Protein AF-A0A7J5EW80-F1 (afdb_monomer_lite)

Structure (mmCIF, N/CA/C/O backbone):
data_AF-A0A7J5EW80-F1
#
_entry.id   AF-A0A7J5EW80-F1
#
loop_
_atom_site.group_PDB
_atom_site.id
_atom_site.type_symbol
_atom_site.label_atom_id
_atom_site.label_alt_id
_atom_site.label_comp_id
_atom_site.label_asym_id
_atom_site.label_entity_id
_atom_site.label_seq_id
_atom_site.pdbx_PDB_ins_code
_atom_site.Cartn_x
_atom_site.Cartn_y
_atom_site.Cartn_z
_atom_site.occupancy
_atom_site.B_iso_or_equiv
_atom_site.auth_seq_id
_atom_site.auth_comp_id
_atom_site.auth_asym_id
_atom_site.auth_atom_id
_atom_site.pdbx_PDB_model_num
ATOM 1 N N . MET A 1 1 ? 6.945 -16.329 -7.410 1.00 41.91 1 MET A N 1
ATOM 2 C CA . MET A 1 1 ? 6.677 -16.819 -6.027 1.00 41.91 1 MET A CA 1
ATOM 3 C C . MET A 1 1 ? 6.483 -15.622 -5.099 1.00 41.91 1 MET A C 1
ATOM 5 O O . MET A 1 1 ? 7.459 -15.151 -4.533 1.00 41.91 1 MET A O 1
ATOM 9 N N . SER A 1 2 ? 5.257 -15.124 -4.924 1.00 44.81 2 SER A N 1
ATOM 10 C CA . SER A 1 2 ? 4.958 -14.141 -3.870 1.00 44.81 2 SER A CA 1
ATOM 11 C C . SER A 1 2 ? 3.998 -14.791 -2.877 1.00 44.81 2 SER A C 1
ATOM 13 O O . SER A 1 2 ? 2.790 -14.841 -3.085 1.00 44.81 2 SER A O 1
ATOM 15 N N . GLY A 1 3 ? 4.565 -15.437 -1.855 1.00 47.34 3 GLY A N 1
ATOM 16 C CA . GLY A 1 3 ? 3.788 -16.005 -0.754 1.00 47.34 3 GLY A CA 1
ATOM 17 C C . GLY A 1 3 ? 3.151 -14.898 0.097 1.00 47.34 3 GLY A C 1
ATOM 18 O O . GLY A 1 3 ? 3.565 -13.741 0.012 1.00 47.34 3 GLY A O 1
ATOM 19 N N . PRO A 1 4 ? 2.160 -15.220 0.949 1.00 48.81 4 PRO A N 1
ATOM 20 C CA . PRO A 1 4 ? 1.516 -14.223 1.793 1.00 48.81 4 PRO A CA 1
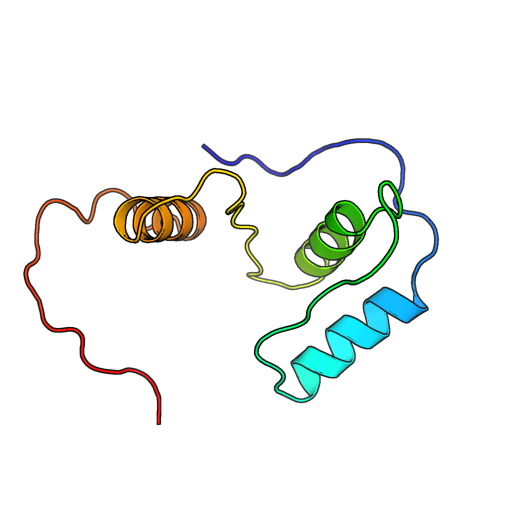ATOM 21 C C . PRO A 1 4 ? 2.567 -13.512 2.649 1.00 48.81 4 PRO A C 1
ATOM 23 O O . PRO A 1 4 ? 3.327 -14.171 3.362 1.00 48.81 4 PRO A O 1
ATOM 26 N N . VAL A 1 5 ? 2.591 -12.175 2.598 1.00 57.78 5 VAL A N 1
ATOM 27 C CA . VAL A 1 5 ? 3.477 -11.334 3.415 1.00 57.78 5 VAL A CA 1
ATOM 28 C C . VAL A 1 5 ? 3.129 -11.542 4.893 1.00 57.78 5 VAL A C 1
ATOM 30 O O . VAL A 1 5 ? 2.298 -10.837 5.477 1.00 57.78 5 VAL A O 1
ATOM 33 N N . ARG A 1 6 ? 3.734 -12.559 5.510 1.00 62.03 6 ARG A N 1
ATOM 34 C CA . ARG A 1 6 ? 3.701 -12.812 6.950 1.00 62.03 6 ARG A CA 1
ATOM 35 C C . ARG A 1 6 ? 4.926 -12.142 7.551 1.00 62.03 6 ARG A C 1
ATOM 37 O O . ARG A 1 6 ? 6.029 -12.666 7.465 1.00 62.03 6 ARG A O 1
ATOM 44 N N . GLY A 1 7 ? 4.729 -10.971 8.148 1.00 53.84 7 GLY A N 1
ATOM 45 C CA . GLY A 1 7 ? 5.836 -10.209 8.712 1.00 53.84 7 GLY A CA 1
ATOM 46 C C . GLY A 1 7 ? 5.424 -9.234 9.807 1.00 53.84 7 GLY A C 1
ATOM 47 O O . GLY A 1 7 ? 4.930 -8.150 9.515 1.00 53.84 7 GLY A O 1
ATOM 48 N N . GLY A 1 8 ? 5.729 -9.622 11.049 1.00 68.69 8 GLY A N 1
ATOM 49 C CA . GLY A 1 8 ? 6.181 -8.726 12.118 1.00 68.69 8 GLY A CA 1
ATOM 50 C C . GLY A 1 8 ? 5.120 -7.882 12.820 1.00 68.69 8 GLY A C 1
ATOM 51 O O . GLY A 1 8 ? 4.592 -6.957 12.211 1.00 68.69 8 GLY A O 1
ATOM 52 N N . SER A 1 9 ? 4.948 -8.173 14.118 1.00 73.31 9 SER A N 1
ATOM 53 C CA . SER A 1 9 ? 4.126 -7.496 15.137 1.00 73.31 9 SER A CA 1
ATOM 54 C C . SER A 1 9 ? 2.658 -7.201 14.762 1.00 73.31 9 SER A C 1
ATOM 56 O O . SER A 1 9 ? 2.316 -7.013 13.598 1.00 73.31 9 SER A O 1
ATOM 58 N N . PRO A 1 10 ? 1.737 -7.171 15.741 1.00 82.81 10 PRO A N 1
ATOM 59 C CA . PRO A 1 10 ? 0.354 -6.788 15.472 1.00 82.81 10 PRO A CA 1
ATOM 60 C C . PRO A 1 10 ? 0.272 -5.410 14.796 1.00 82.81 10 PRO A C 1
ATOM 62 O O . PRO A 1 10 ? 1.003 -4.488 15.171 1.00 82.81 10 PRO A O 1
ATOM 65 N N . PHE A 1 11 ? -0.629 -5.254 13.822 1.00 88.25 11 PHE A N 1
ATOM 66 C CA . PHE A 1 11 ? -0.945 -3.941 13.263 1.00 88.25 11 PHE A CA 1
ATOM 67 C C . PHE A 1 11 ? -1.805 -3.168 14.266 1.00 88.25 11 PHE A C 1
ATOM 69 O O . PHE A 1 11 ? -2.951 -3.531 14.525 1.00 88.25 11 PHE A O 1
ATOM 76 N N . ILE A 1 12 ? -1.242 -2.125 14.877 1.00 90.06 12 ILE A N 1
ATOM 77 C CA . ILE A 1 12 ? -1.913 -1.352 15.928 1.00 90.06 12 ILE A CA 1
ATOM 78 C C . ILE A 1 12 ? -2.213 0.067 15.442 1.00 90.06 12 ILE A C 1
ATOM 80 O O . ILE A 1 12 ? -1.351 0.760 14.904 1.00 90.06 12 ILE A O 1
ATOM 84 N N . GLY A 1 13 ? -3.435 0.528 15.715 1.00 91.31 13 GLY A N 1
ATOM 85 C CA . GLY A 1 13 ? -3.870 1.890 15.418 1.00 91.31 13 GLY A CA 1
ATOM 86 C C . GLY A 1 13 ? -4.261 2.091 13.953 1.00 91.31 13 GLY A C 1
ATOM 87 O O . GLY A 1 13 ? -4.722 1.169 13.291 1.00 91.31 13 GLY A O 1
ATOM 88 N N . ARG A 1 14 ? -4.145 3.334 13.470 1.00 93.88 14 ARG A N 1
ATOM 89 C CA . ARG A 1 14 ? -4.355 3.725 12.060 1.00 93.88 14 ARG A CA 1
ATOM 90 C C . ARG A 1 14 ? -5.757 3.474 11.477 1.00 93.88 14 ARG A C 1
ATOM 92 O O . ARG A 1 14 ? -5.951 3.470 10.266 1.00 93.88 14 ARG A O 1
ATOM 99 N N . ARG A 1 15 ? -6.769 3.315 12.342 1.00 93.94 15 ARG A N 1
ATOM 100 C CA . ARG A 1 15 ? -8.172 3.094 11.936 1.00 93.94 15 ARG A CA 1
ATOM 101 C C . ARG A 1 15 ? -8.744 4.236 11.094 1.00 93.94 15 ARG A C 1
ATOM 103 O O . ARG A 1 15 ? -9.642 4.000 10.294 1.00 93.94 15 ARG A O 1
ATOM 110 N N . ARG A 1 16 ? -8.280 5.472 11.312 1.00 95.62 16 ARG A N 1
ATOM 111 C CA . ARG A 1 16 ? -8.737 6.631 10.535 1.00 95.62 16 ARG A CA 1
ATOM 112 C C . ARG A 1 16 ? -8.218 6.542 9.107 1.00 95.62 16 ARG A C 1
ATOM 114 O O . ARG A 1 16 ? -8.980 6.747 8.177 1.00 95.62 16 ARG A O 1
ATOM 121 N N . GLU A 1 17 ? -6.946 6.216 8.960 1.00 96.25 17 GLU A N 1
ATOM 122 C CA . GLU A 1 17 ? -6.246 6.121 7.689 1.00 96.25 17 GLU A CA 1
ATOM 123 C C . GLU A 1 17 ? -6.755 4.941 6.862 1.00 96.25 17 GLU A C 1
ATOM 125 O O . GLU A 1 17 ? -6.986 5.111 5.674 1.00 96.25 17 GLU A O 1
ATOM 130 N N . LEU A 1 18 ? -7.014 3.789 7.492 1.00 95.00 18 LEU A N 1
ATOM 131 C CA . LEU A 1 18 ? -7.674 2.658 6.830 1.00 95.00 18 LEU A CA 1
ATOM 132 C C . LEU A 1 18 ? -9.027 3.073 6.235 1.00 95.00 18 LEU A C 1
ATOM 134 O O . LEU A 1 18 ? -9.249 2.883 5.046 1.00 95.00 18 LEU A O 1
ATOM 138 N N . ARG A 1 19 ? -9.891 3.719 7.035 1.00 94.44 19 ARG A N 1
ATOM 139 C CA . ARG A 1 19 ? -11.187 4.217 6.548 1.00 94.44 19 ARG A CA 1
ATOM 140 C C . ARG A 1 19 ? -11.041 5.217 5.409 1.00 94.44 19 ARG A C 1
ATOM 142 O O . ARG A 1 19 ? -11.734 5.083 4.421 1.00 94.44 19 ARG A O 1
ATOM 149 N N . GLN A 1 20 ? -10.114 6.168 5.513 1.00 96.06 20 GLN A N 1
ATOM 150 C CA . GLN A 1 20 ? -9.888 7.153 4.451 1.00 96.06 20 GLN A CA 1
ATOM 151 C C . GLN A 1 20 ? -9.520 6.506 3.111 1.00 96.06 20 GLN A C 1
ATOM 153 O O . GLN A 1 20 ? -9.937 7.001 2.068 1.00 96.06 20 GLN A O 1
ATOM 158 N N . ILE A 1 21 ? -8.746 5.419 3.133 1.00 95.12 21 ILE A N 1
ATOM 159 C CA . ILE A 1 21 ? -8.363 4.700 1.914 1.00 95.12 21 ILE A CA 1
ATOM 160 C C . ILE A 1 21 ? -9.564 3.926 1.354 1.00 95.12 21 ILE A C 1
ATOM 162 O O . ILE A 1 21 ? -9.854 4.056 0.167 1.00 95.12 21 ILE A O 1
ATOM 166 N N . SER A 1 22 ? -10.297 3.190 2.198 1.00 91.62 22 SER A N 1
ATOM 167 C CA . SER A 1 22 ? -11.509 2.473 1.774 1.00 91.62 22 SER A CA 1
ATOM 168 C C . SER A 1 22 ? -12.590 3.423 1.241 1.00 91.62 22 SER A C 1
ATOM 170 O O . SER A 1 22 ? -13.189 3.146 0.205 1.00 91.62 22 SER A O 1
ATOM 172 N N . ASP A 1 23 ? -12.800 4.571 1.891 1.00 94.38 23 ASP A N 1
ATOM 173 C CA . ASP A 1 23 ? -13.762 5.593 1.462 1.00 94.38 23 ASP A CA 1
ATOM 174 C C . ASP A 1 23 ? -13.373 6.188 0.098 1.00 94.38 23 ASP A C 1
ATOM 176 O O . ASP A 1 23 ? -14.239 6.410 -0.748 1.00 94.38 23 ASP A O 1
ATOM 180 N N . ALA A 1 24 ? -12.076 6.412 -0.152 1.00 95.06 24 ALA A N 1
ATOM 181 C CA . ALA A 1 24 ? -11.591 6.892 -1.447 1.00 95.06 24 ALA A CA 1
ATOM 182 C C . ALA A 1 24 ? -11.89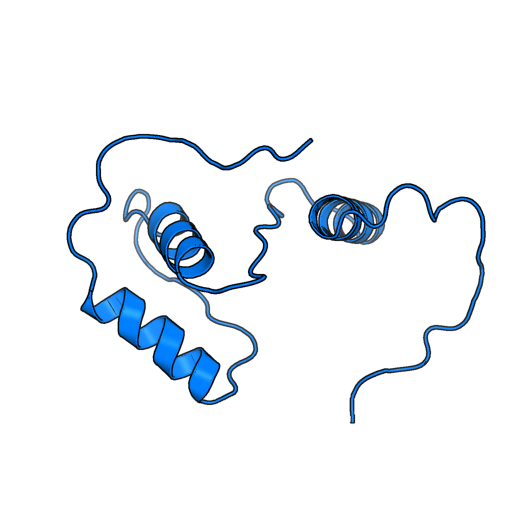0 5.886 -2.571 1.00 95.06 24 ALA A C 1
ATOM 184 O O . ALA A 1 24 ? -12.392 6.266 -3.629 1.00 95.06 24 ALA A O 1
ATOM 185 N N . TRP A 1 25 ? -11.651 4.595 -2.336 1.00 91.56 25 TRP A N 1
ATOM 186 C CA . TRP A 1 25 ? -11.990 3.552 -3.307 1.00 91.56 25 TRP A CA 1
ATOM 187 C C . TRP A 1 25 ? -13.490 3.406 -3.527 1.00 91.56 25 TRP A C 1
ATOM 189 O O . TRP A 1 25 ? -13.928 3.330 -4.674 1.00 91.56 25 TRP A O 1
ATOM 199 N N . ALA A 1 26 ? -14.290 3.443 -2.459 1.00 91.25 26 ALA A N 1
ATOM 200 C CA . ALA A 1 26 ? -15.748 3.459 -2.567 1.00 91.25 26 ALA A CA 1
ATOM 201 C C . ALA A 1 26 ? -16.256 4.688 -3.347 1.00 91.25 26 ALA A C 1
ATOM 203 O O . ALA A 1 26 ? -17.275 4.611 -4.031 1.00 91.25 26 ALA A O 1
ATOM 204 N N . GLY A 1 27 ? -15.521 5.804 -3.290 1.00 95.44 27 GLY A N 1
ATOM 205 C CA . GLY A 1 27 ? -15.754 7.011 -4.084 1.00 95.44 27 GLY A CA 1
ATOM 206 C C . GLY A 1 27 ? -15.362 6.906 -5.564 1.00 95.44 27 GLY A C 1
ATOM 207 O O . GLY A 1 27 ? -15.673 7.815 -6.331 1.00 95.44 27 GLY A O 1
ATOM 208 N N . GLY A 1 28 ? -14.719 5.812 -5.988 1.00 94.62 28 GLY A N 1
ATOM 209 C CA . GLY A 1 28 ? -14.304 5.575 -7.375 1.00 94.62 28 GLY A CA 1
ATOM 210 C C . GLY A 1 28 ? -12.874 6.013 -7.706 1.00 94.62 28 GLY A C 1
ATOM 211 O O . GLY A 1 28 ? -12.495 6.018 -8.881 1.00 94.62 28 GLY A O 1
ATOM 212 N N . GLU A 1 29 ? -12.065 6.365 -6.705 1.00 96.00 29 GLU A N 1
ATOM 213 C CA . GLU A 1 29 ? -10.657 6.699 -6.921 1.00 96.00 29 GLU A CA 1
ATOM 214 C C . GLU A 1 29 ? -9.875 5.472 -7.405 1.00 96.00 29 GLU A C 1
ATOM 216 O O . GLU A 1 29 ? -9.888 4.411 -6.781 1.00 96.00 29 GLU A O 1
ATOM 221 N N . ARG A 1 30 ? -9.151 5.616 -8.522 1.00 93.75 30 ARG A N 1
ATOM 222 C CA . ARG A 1 30 ? -8.360 4.521 -9.124 1.00 93.75 30 ARG A CA 1
ATOM 223 C C . ARG A 1 30 ? -6.921 4.448 -8.616 1.00 93.75 30 ARG A C 1
ATOM 225 O O . ARG A 1 30 ? -6.243 3.455 -8.855 1.00 93.75 30 ARG A O 1
ATOM 232 N N . LEU A 1 31 ? -6.441 5.499 -7.952 1.00 94.44 31 LEU A N 1
ATOM 233 C CA . LEU A 1 31 ? -5.079 5.590 -7.438 1.00 94.44 31 LEU A CA 1
ATOM 234 C C . LEU A 1 31 ? -5.070 6.367 -6.124 1.00 94.44 31 LEU A C 1
ATOM 236 O O . LEU A 1 31 ? -5.551 7.493 -6.059 1.00 94.44 31 LEU A O 1
ATOM 240 N N . VAL A 1 32 ? -4.465 5.778 -5.096 1.00 94.19 32 VAL A N 1
ATOM 241 C CA . VAL A 1 32 ? -4.265 6.419 -3.794 1.00 94.19 32 VAL A CA 1
ATOM 242 C C . VAL A 1 32 ? -2.778 6.394 -3.465 1.00 94.19 32 VAL A C 1
ATOM 244 O O . VAL A 1 32 ? -2.174 5.328 -3.359 1.00 94.19 32 VAL A O 1
ATOM 247 N N . THR A 1 33 ? -2.185 7.571 -3.270 1.00 94.25 33 THR A N 1
ATOM 248 C CA . THR A 1 33 ? -0.767 7.707 -2.913 1.00 94.25 33 THR A CA 1
ATOM 249 C C . THR A 1 33 ? -0.621 7.947 -1.415 1.00 94.25 33 THR A C 1
ATOM 251 O O . THR A 1 33 ? -1.116 8.938 -0.879 1.00 94.25 33 THR A O 1
ATOM 254 N N . LEU A 1 34 ? 0.106 7.067 -0.723 1.00 94.81 34 LEU A N 1
ATOM 255 C CA . LEU A 1 34 ? 0.405 7.232 0.700 1.00 94.81 34 LEU A CA 1
ATOM 256 C C . LEU A 1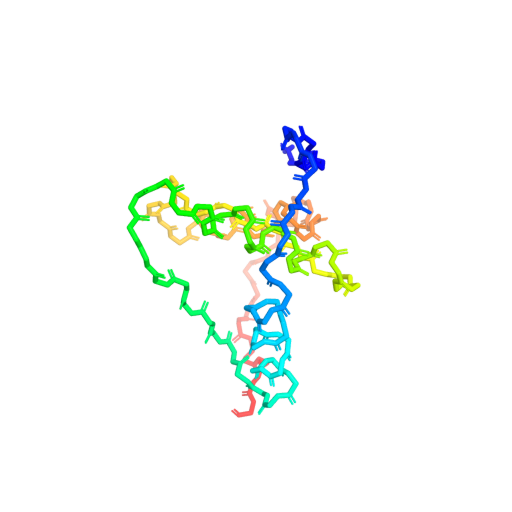 34 ? 1.671 8.074 0.884 1.00 94.81 34 LEU A C 1
ATOM 258 O O . LEU A 1 34 ? 2.773 7.645 0.542 1.00 94.81 34 LEU A O 1
ATOM 262 N N . LEU A 1 35 ? 1.526 9.256 1.480 1.00 94.81 35 LEU A N 1
ATOM 263 C CA . LEU A 1 35 ? 2.633 10.166 1.782 1.00 94.81 35 LEU A CA 1
ATOM 264 C C . LEU A 1 35 ? 3.007 10.124 3.268 1.00 94.81 35 LEU A C 1
ATOM 266 O O . LEU A 1 35 ? 2.175 9.869 4.138 1.00 94.81 35 LEU A O 1
ATOM 270 N N . GLY A 1 36 ? 4.282 10.371 3.569 1.00 93.19 36 GLY A N 1
ATOM 271 C CA . GLY A 1 36 ? 4.786 10.443 4.941 1.00 93.19 36 GLY A CA 1
ATOM 272 C C . GLY A 1 36 ? 6.277 10.119 5.053 1.00 93.19 36 GLY A C 1
ATOM 273 O O . GLY A 1 36 ? 6.865 9.607 4.095 1.00 93.19 36 GLY A O 1
ATOM 274 N N . PRO A 1 37 ? 6.893 10.365 6.220 1.00 94.94 37 PRO A N 1
ATOM 275 C CA . PRO A 1 37 ? 8.326 10.171 6.420 1.00 94.94 37 PRO A CA 1
ATOM 276 C C . PRO A 1 37 ? 8.761 8.706 6.250 1.00 94.94 37 PRO A C 1
ATOM 278 O O . PRO A 1 37 ? 7.944 7.770 6.248 1.00 94.94 37 PRO A O 1
ATOM 281 N N . GLY A 1 38 ? 10.069 8.499 6.080 1.00 93.62 38 GLY A N 1
ATOM 282 C CA . GLY A 1 38 ? 10.678 7.168 6.116 1.00 93.62 38 GLY A CA 1
ATOM 283 C C . GLY A 1 38 ? 10.335 6.453 7.426 1.00 93.62 38 GLY A C 1
ATOM 284 O O . GLY A 1 38 ? 10.237 7.082 8.474 1.00 93.62 38 GLY A O 1
ATOM 285 N N . GLY A 1 39 ? 10.064 5.149 7.367 1.00 91.38 39 GLY A N 1
ATOM 286 C CA . GLY A 1 39 ? 9.711 4.368 8.560 1.00 91.38 39 GLY A CA 1
ATOM 287 C C . GLY A 1 39 ? 8.295 4.582 9.118 1.00 91.38 39 GLY A C 1
ATOM 288 O O . GLY A 1 39 ? 7.897 3.844 10.012 1.00 91.38 39 GLY A O 1
ATOM 289 N N . ALA A 1 40 ? 7.473 5.483 8.562 1.00 92.56 40 ALA A N 1
ATOM 290 C CA . ALA A 1 40 ? 6.095 5.725 9.028 1.00 92.56 40 ALA A CA 1
ATOM 291 C C . ALA A 1 40 ? 5.112 4.546 8.826 1.00 92.56 40 ALA A C 1
ATOM 293 O O . ALA A 1 40 ? 3.920 4.674 9.097 1.00 92.56 40 ALA A O 1
ATOM 294 N N . GLY A 1 41 ? 5.577 3.409 8.298 1.00 92.19 41 GLY A N 1
ATOM 295 C CA . GLY A 1 41 ? 4.754 2.215 8.107 1.00 92.19 41 GLY A CA 1
ATOM 296 C C . GLY A 1 41 ? 3.795 2.271 6.915 1.00 92.19 41 GLY A C 1
ATOM 297 O O . GLY A 1 41 ? 2.815 1.538 6.911 1.00 92.19 41 GLY A O 1
ATOM 298 N N . LYS A 1 42 ? 4.062 3.100 5.896 1.00 95.19 42 LYS A N 1
ATOM 299 C CA . LYS A 1 42 ? 3.210 3.243 4.695 1.00 95.19 42 LYS A CA 1
ATOM 300 C C . LYS A 1 42 ? 2.977 1.915 3.968 1.00 95.19 42 LYS A C 1
ATOM 302 O O . LYS A 1 42 ? 1.834 1.567 3.708 1.00 95.19 42 LYS A O 1
ATOM 307 N N . THR A 1 43 ? 4.041 1.142 3.741 1.00 92.69 43 THR A N 1
ATOM 308 C CA . THR A 1 43 ? 3.946 -0.201 3.149 1.00 92.69 43 THR A CA 1
ATOM 309 C C . THR A 1 43 ? 3.090 -1.121 4.015 1.00 92.69 43 THR A C 1
ATOM 311 O O . THR A 1 43 ? 2.203 -1.794 3.511 1.00 92.69 43 THR A O 1
ATOM 314 N N . ARG A 1 44 ? 3.274 -1.090 5.342 1.00 92.31 44 ARG A N 1
ATOM 315 C CA . ARG A 1 44 ? 2.466 -1.895 6.269 1.00 92.31 44 ARG A CA 1
ATOM 316 C C . ARG A 1 44 ? 0.987 -1.481 6.250 1.00 92.31 44 ARG A C 1
ATOM 318 O O . ARG A 1 44 ? 0.136 -2.354 6.310 1.00 92.31 44 ARG A O 1
ATOM 325 N N . LEU A 1 45 ? 0.687 -0.185 6.136 1.00 94.25 45 LEU A N 1
ATOM 326 C CA . LEU A 1 45 ? -0.681 0.318 5.987 1.00 94.25 45 LEU A CA 1
ATOM 327 C C . LEU A 1 45 ? -1.313 -0.155 4.669 1.00 94.25 45 LEU A C 1
ATOM 329 O O . LEU A 1 45 ? -2.423 -0.662 4.705 1.00 94.25 45 LEU A O 1
ATOM 333 N N . ALA A 1 46 ? -0.610 -0.047 3.537 1.00 93.44 46 ALA A N 1
ATOM 334 C CA . ALA A 1 46 ? -1.109 -0.524 2.242 1.00 93.44 46 ALA A CA 1
ATOM 335 C C . ALA A 1 46 ? -1.390 -2.037 2.245 1.00 93.44 46 ALA A C 1
ATOM 337 O O . ALA A 1 46 ? -2.430 -2.478 1.764 1.00 93.44 46 ALA A O 1
ATOM 338 N N . LEU A 1 47 ? -0.493 -2.825 2.848 1.00 92.56 47 LEU A N 1
ATOM 339 C CA . LEU A 1 47 ? -0.692 -4.263 3.028 1.00 92.56 47 LEU A CA 1
ATOM 340 C C . LEU A 1 47 ? -1.900 -4.571 3.917 1.00 92.56 47 LEU A C 1
ATOM 342 O O . LEU A 1 47 ? -2.627 -5.518 3.642 1.00 92.56 47 LEU A O 1
ATOM 346 N N . GLU A 1 48 ? -2.116 -3.795 4.980 1.00 93.69 48 GLU A N 1
ATOM 347 C CA . GLU A 1 48 ? -3.265 -3.996 5.863 1.00 93.69 48 GLU A CA 1
ATOM 348 C C . GLU A 1 48 ? -4.587 -3.680 5.165 1.00 93.69 48 GLU A C 1
ATOM 350 O O . GLU A 1 48 ? -5.549 -4.424 5.321 1.00 93.69 48 GLU A O 1
ATOM 355 N N . VAL A 1 49 ? -4.618 -2.630 4.341 1.00 93.06 49 VAL A N 1
ATOM 356 C CA . VAL A 1 49 ? -5.772 -2.343 3.487 1.00 93.06 49 VAL A CA 1
ATOM 357 C C . VAL A 1 49 ? -6.047 -3.525 2.551 1.00 93.06 49 VAL A C 1
ATOM 359 O O . VAL A 1 49 ? -7.164 -4.027 2.523 1.00 93.06 49 VAL A O 1
ATOM 362 N N . ALA A 1 50 ? -5.030 -4.029 1.845 1.00 91.69 50 ALA A N 1
ATOM 363 C CA . ALA A 1 50 ? -5.194 -5.167 0.937 1.00 91.69 50 ALA A CA 1
ATOM 364 C C . ALA A 1 50 ? -5.658 -6.452 1.650 1.00 91.69 50 ALA A C 1
ATOM 366 O O . ALA A 1 50 ? -6.340 -7.269 1.047 1.00 91.69 50 ALA A O 1
ATOM 367 N N . ARG A 1 51 ? -5.321 -6.649 2.932 1.00 90.69 51 ARG A N 1
ATOM 368 C CA . ARG A 1 51 ? -5.829 -7.784 3.727 1.00 90.69 51 ARG A CA 1
ATOM 369 C C . ARG A 1 51 ? -7.313 -7.668 4.073 1.00 90.69 51 ARG A C 1
ATOM 371 O O . ARG A 1 51 ? -7.925 -8.691 4.360 1.00 90.69 51 ARG A O 1
ATOM 378 N N . GLY A 1 52 ? -7.848 -6.450 4.122 1.00 88.75 52 GLY A N 1
ATOM 379 C CA . GLY A 1 52 ? -9.251 -6.183 4.435 1.00 88.75 52 GLY A CA 1
ATOM 380 C C . GLY A 1 52 ? -10.188 -6.251 3.229 1.00 88.75 52 GLY A C 1
ATOM 381 O O . GLY A 1 52 ? -11.396 -6.273 3.429 1.00 88.75 52 GLY A O 1
ATOM 382 N N . GLU A 1 53 ? -9.645 -6.290 2.010 1.00 88.00 53 GLU A N 1
ATOM 383 C CA . GLU A 1 53 ? -10.415 -6.298 0.766 1.00 88.00 53 GLU A CA 1
ATOM 384 C C . GLU A 1 53 ? -10.326 -7.656 0.065 1.00 88.00 53 GLU A C 1
ATOM 386 O O . GLU A 1 53 ? -9.239 -8.157 -0.249 1.00 88.00 53 GLU A O 1
ATOM 391 N N . ASP A 1 54 ? -11.482 -8.239 -0.243 1.00 87.62 54 ASP A N 1
ATOM 392 C CA . ASP A 1 54 ? -11.545 -9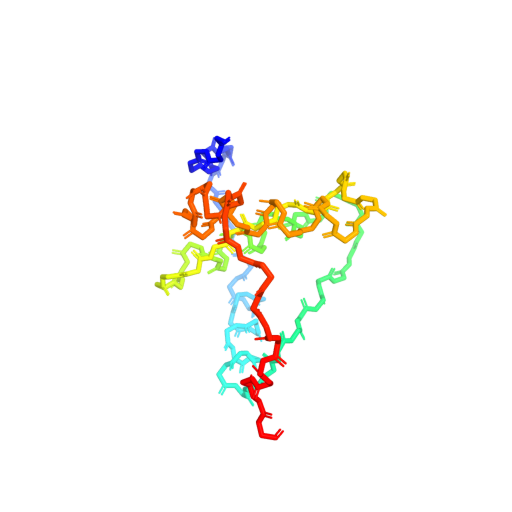.497 -0.977 1.00 87.62 54 ASP A CA 1
ATOM 393 C C . ASP A 1 54 ? -11.028 -9.322 -2.408 1.00 87.62 54 ASP A C 1
ATOM 395 O O . ASP A 1 54 ? -11.397 -8.404 -3.138 1.00 87.62 54 ASP A O 1
ATOM 399 N N . GLY A 1 55 ? -10.156 -10.235 -2.834 1.00 84.88 55 GLY A N 1
ATOM 400 C CA . GLY A 1 55 ? -9.599 -10.208 -4.186 1.00 84.88 55 GLY A CA 1
ATOM 401 C C . GLY A 1 55 ? -8.481 -9.185 -4.398 1.00 84.88 55 GLY A C 1
ATOM 402 O O . GLY A 1 55 ? -7.858 -9.212 -5.460 1.00 84.88 55 GLY A O 1
ATOM 403 N N . ALA A 1 56 ? -8.147 -8.354 -3.405 1.00 90.50 56 ALA A N 1
ATOM 404 C CA . ALA A 1 56 ? -6.988 -7.480 -3.498 1.00 90.50 56 ALA A CA 1
ATOM 405 C C . ALA A 1 56 ? -5.694 -8.290 -3.661 1.00 90.50 56 ALA A C 1
ATOM 407 O O . ALA A 1 56 ? -5.549 -9.437 -3.216 1.00 90.50 56 ALA A O 1
ATOM 408 N N . ARG A 1 57 ? -4.742 -7.685 -4.364 1.00 91.75 57 ARG A N 1
ATOM 409 C CA . ARG A 1 57 ? -3.461 -8.286 -4.710 1.00 91.75 57 ARG A CA 1
ATOM 410 C C . ARG A 1 57 ? -2.353 -7.262 -4.536 1.00 91.75 57 ARG A C 1
ATOM 412 O O . ARG A 1 57 ? -2.540 -6.084 -4.823 1.00 91.75 57 ARG A O 1
ATOM 419 N N . VAL A 1 58 ? -1.199 -7.720 -4.065 1.00 92.50 58 VAL A N 1
ATOM 420 C CA . VAL A 1 58 ? -0.040 -6.858 -3.821 1.00 92.50 58 VAL A CA 1
ATOM 421 C C . VAL A 1 58 ? 1.003 -7.145 -4.887 1.00 92.50 58 VAL A C 1
ATOM 423 O O . VAL A 1 58 ? 1.538 -8.249 -4.949 1.00 92.50 58 VAL A O 1
ATOM 426 N N . CYS A 1 59 ? 1.285 -6.138 -5.709 1.00 93.50 59 CYS A N 1
ATOM 427 C CA . CYS A 1 59 ? 2.334 -6.173 -6.717 1.00 93.50 59 CYS A CA 1
ATOM 428 C C . CYS A 1 59 ? 3.444 -5.202 -6.305 1.00 93.50 59 CYS A C 1
ATOM 430 O O . CYS A 1 59 ? 3.198 -4.005 -6.143 1.00 93.50 59 CYS A O 1
ATOM 432 N N . HIS A 1 60 ? 4.647 -5.729 -6.075 1.00 90.38 60 HIS A N 1
ATOM 433 C CA . HIS A 1 60 ? 5.817 -4.925 -5.739 1.00 90.38 60 HIS A CA 1
ATOM 434 C C . HIS A 1 60 ? 6.493 -4.460 -7.026 1.00 90.38 60 HIS A C 1
ATOM 436 O O . HIS A 1 60 ? 6.837 -5.279 -7.870 1.00 90.38 60 HIS A O 1
ATOM 442 N N . LEU A 1 61 ? 6.677 -3.146 -7.156 1.00 91.00 61 LEU A N 1
ATOM 443 C CA . LEU A 1 61 ? 7.238 -2.508 -8.352 1.00 91.00 61 LEU A CA 1
ATOM 444 C C . LEU A 1 61 ? 8.613 -1.870 -8.089 1.00 91.00 61 LEU A C 1
ATOM 446 O O . LEU A 1 61 ? 9.066 -1.039 -8.863 1.00 91.00 61 LEU A O 1
ATOM 450 N N . GLU A 1 62 ? 9.255 -2.207 -6.968 1.00 89.62 62 GLU A N 1
ATOM 451 C CA . GLU A 1 62 ? 10.490 -1.565 -6.483 1.00 89.62 62 GLU A CA 1
ATOM 452 C C . GLU A 1 62 ? 11.688 -1.770 -7.425 1.00 89.62 62 GLU A C 1
ATOM 454 O O . GLU A 1 62 ? 12.544 -0.895 -7.513 1.00 89.62 62 GLU A O 1
ATOM 459 N N . GLU A 1 63 ? 11.716 -2.895 -8.143 1.00 87.62 63 GLU A N 1
ATOM 460 C CA . GLU A 1 63 ? 12.785 -3.296 -9.071 1.00 87.62 63 GLU A CA 1
ATOM 461 C C . GLU A 1 63 ? 12.318 -3.300 -10.540 1.00 87.62 63 GLU A C 1
ATOM 463 O O . GLU A 1 63 ? 13.003 -3.816 -11.416 1.00 87.62 63 GLU A O 1
ATOM 468 N N . VAL A 1 64 ? 11.128 -2.761 -10.826 1.00 92.44 64 VAL A N 1
ATOM 469 C CA . VAL A 1 64 ? 10.568 -2.724 -12.185 1.00 92.44 64 VAL A CA 1
ATOM 470 C C . VAL A 1 64 ? 11.178 -1.556 -12.953 1.00 92.44 64 VAL A C 1
ATOM 472 O O . VAL A 1 64 ? 10.933 -0.395 -12.622 1.00 92.44 64 VAL A O 1
ATOM 475 N N . GLU A 1 65 ? 11.936 -1.863 -14.004 1.00 94.12 65 GLU A N 1
ATOM 476 C CA . GLU A 1 65 ? 12.613 -0.860 -14.837 1.00 94.12 65 GLU A CA 1
ATOM 477 C C . GLU A 1 65 ? 11.998 -0.747 -16.239 1.00 94.12 65 GLU A C 1
ATOM 479 O O . GLU A 1 65 ? 12.064 0.313 -16.868 1.00 94.12 65 GLU A O 1
ATOM 484 N N . THR A 1 66 ? 11.360 -1.814 -16.726 1.00 94.31 66 THR A N 1
ATOM 485 C CA . THR A 1 66 ? 10.760 -1.882 -18.063 1.00 94.31 66 THR A CA 1
ATOM 486 C C . THR A 1 66 ? 9.277 -2.268 -18.035 1.00 94.31 66 THR A C 1
ATOM 488 O O . THR A 1 66 ? 8.720 -2.691 -17.021 1.00 94.31 66 THR A O 1
ATOM 491 N N . ILE A 1 67 ? 8.607 -2.120 -19.184 1.00 91.56 67 ILE A N 1
ATOM 492 C CA . ILE A 1 67 ? 7.216 -2.566 -19.359 1.00 91.56 67 ILE A CA 1
ATOM 493 C C . ILE A 1 67 ? 7.118 -4.092 -19.258 1.00 91.56 67 ILE A C 1
ATOM 495 O O . ILE A 1 67 ? 6.151 -4.590 -18.690 1.00 91.56 67 ILE A O 1
ATOM 499 N N . ASP A 1 68 ? 8.105 -4.828 -19.767 1.00 89.75 68 ASP A N 1
ATOM 500 C CA . ASP A 1 68 ? 8.105 -6.290 -19.690 1.00 89.75 68 ASP A CA 1
ATOM 501 C C . ASP A 1 68 ? 8.233 -6.765 -18.235 1.00 89.75 68 ASP A C 1
ATOM 503 O O . ASP A 1 68 ? 7.501 -7.668 -17.825 1.00 89.75 68 ASP A O 1
ATOM 507 N N . ASP A 1 69 ? 9.052 -6.087 -17.420 1.00 91.56 69 ASP A N 1
ATOM 508 C CA . ASP A 1 69 ? 9.155 -6.353 -15.976 1.00 91.56 69 ASP A CA 1
ATOM 509 C C . ASP A 1 69 ? 7.823 -6.087 -15.264 1.00 91.56 69 ASP A C 1
ATOM 511 O O . ASP A 1 69 ? 7.385 -6.877 -14.425 1.00 91.56 69 ASP A O 1
ATOM 515 N N . LEU A 1 70 ? 7.141 -4.994 -15.626 1.00 92.38 70 LEU A N 1
ATOM 516 C CA . LEU A 1 70 ? 5.825 -4.655 -15.085 1.00 92.38 70 LEU A CA 1
ATOM 517 C C . LEU A 1 70 ? 4.786 -5.724 -15.440 1.00 92.38 70 LEU A C 1
ATOM 519 O O . LEU A 1 70 ? 4.026 -6.162 -14.574 1.00 92.38 70 LEU A O 1
ATOM 523 N N . LEU A 1 71 ? 4.735 -6.137 -16.708 1.00 91.38 71 LEU A N 1
ATOM 524 C CA . LEU A 1 71 ? 3.799 -7.154 -17.182 1.00 91.38 71 LEU A CA 1
ATOM 525 C C . LEU A 1 71 ? 4.062 -8.502 -16.509 1.00 91.38 71 LEU A C 1
ATOM 527 O O . LEU A 1 71 ? 3.108 -9.164 -16.099 1.00 91.38 71 LEU A O 1
ATOM 531 N N . ALA A 1 72 ? 5.330 -8.879 -16.334 1.00 88.12 72 ALA A N 1
ATOM 532 C CA . ALA A 1 72 ? 5.713 -10.078 -15.600 1.00 88.12 72 ALA A CA 1
ATOM 533 C C . ALA A 1 72 ? 5.277 -10.000 -14.127 1.00 88.12 72 ALA A C 1
ATOM 535 O O . ALA A 1 72 ? 4.605 -10.907 -13.638 1.00 88.12 72 ALA A O 1
ATOM 536 N N . ALA A 1 73 ? 5.569 -8.892 -13.438 1.00 90.94 73 ALA A N 1
ATOM 537 C CA . ALA A 1 73 ? 5.218 -8.700 -12.031 1.00 90.94 73 ALA A CA 1
ATOM 538 C C . ALA A 1 73 ? 3.699 -8.715 -11.786 1.00 90.94 73 ALA A C 1
ATOM 540 O O . ALA A 1 73 ? 3.223 -9.288 -10.802 1.00 90.94 73 ALA A O 1
ATOM 541 N N . VAL A 1 74 ? 2.917 -8.104 -12.680 1.00 91.88 74 VAL A N 1
ATOM 542 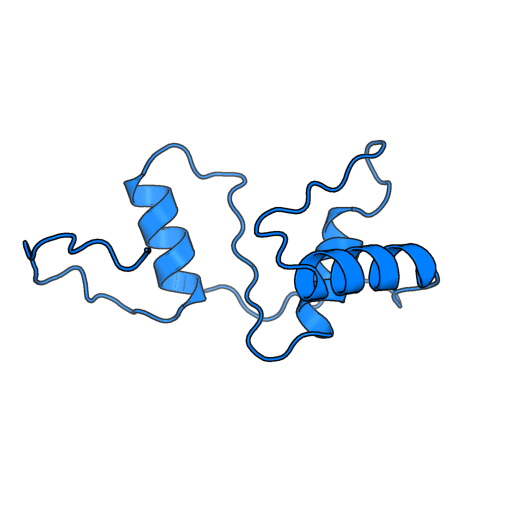C CA . VAL A 1 74 ? 1.448 -8.132 -12.613 1.00 91.88 74 VAL A CA 1
ATOM 543 C C . VAL A 1 74 ? 0.914 -9.524 -12.953 1.00 91.88 74 VAL A C 1
ATOM 545 O O . VAL A 1 74 ? 0.035 -10.025 -12.250 1.00 91.88 74 VAL A O 1
ATOM 548 N N . GLY A 1 75 ? 1.453 -10.168 -13.991 1.00 91.62 75 GLY A N 1
ATOM 549 C CA . GLY A 1 75 ? 1.059 -11.512 -14.414 1.00 91.62 75 GLY A CA 1
ATOM 550 C C . GLY A 1 75 ? 1.264 -12.563 -13.325 1.00 91.62 75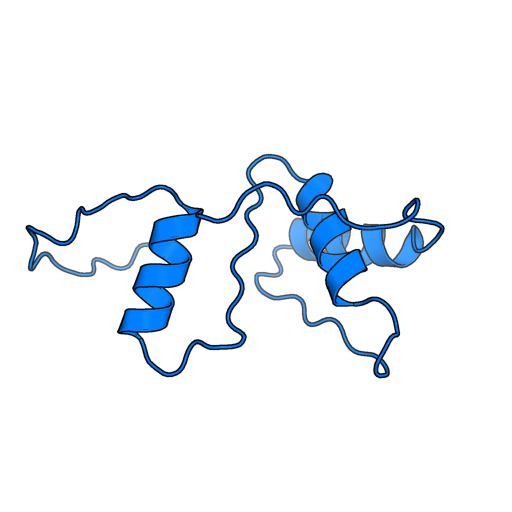 GLY A C 1
ATOM 551 O O . GLY A 1 75 ? 0.366 -13.366 -13.076 1.00 91.62 75 GLY A O 1
ATOM 552 N N . ASP A 1 76 ? 2.393 -12.499 -12.620 1.00 89.62 76 ASP A N 1
ATOM 553 C CA . ASP A 1 76 ? 2.713 -13.365 -11.483 1.00 89.62 76 ASP A CA 1
ATOM 554 C C . ASP A 1 76 ? 1.680 -13.250 -10.357 1.00 89.62 76 ASP A C 1
ATOM 556 O O . ASP A 1 76 ? 1.228 -14.249 -9.800 1.00 89.62 76 ASP A O 1
ATOM 560 N N . VAL A 1 77 ? 1.294 -12.020 -10.020 1.00 91.25 77 VAL A N 1
ATOM 561 C CA . VAL A 1 77 ? 0.369 -11.722 -8.920 1.00 91.25 77 VAL A CA 1
ATOM 562 C C . VAL A 1 77 ? -1.078 -12.089 -9.261 1.00 91.25 77 VAL A C 1
ATOM 564 O O . VAL A 1 77 ? -1.866 -12.435 -8.375 1.00 91.25 77 VAL A O 1
ATOM 567 N N . LEU A 1 78 ? -1.430 -12.021 -10.542 1.00 90.25 78 LEU A N 1
ATOM 568 C CA . LEU A 1 78 ? -2.719 -12.462 -11.064 1.00 90.25 78 LEU A CA 1
ATOM 569 C C . LEU A 1 78 ? -2.754 -13.967 -11.379 1.00 90.25 78 LEU A C 1
ATOM 571 O O . LEU A 1 78 ? -3.780 -14.452 -11.849 1.00 90.25 78 LEU A O 1
ATOM 575 N N . GLU A 1 79 ? -1.664 -14.698 -11.117 1.00 88.00 79 GLU A N 1
ATOM 576 C CA . GLU A 1 79 ? -1.518 -16.129 -11.412 1.00 88.00 79 GLU A CA 1
ATOM 577 C C . GLU A 1 79 ? -1.789 -16.467 -12.893 1.00 88.00 79 GLU A C 1
ATOM 579 O O . GLU A 1 79 ? -2.237 -17.561 -13.234 1.00 88.00 79 GLU A O 1
ATOM 584 N N . LEU A 1 80 ? -1.473 -15.541 -13.806 1.00 83.50 80 LEU A N 1
ATOM 585 C CA . LEU A 1 80 ? -1.708 -15.669 -15.254 1.00 83.50 80 LEU A CA 1
ATOM 586 C C . LEU A 1 80 ? -0.663 -16.554 -15.956 1.00 83.50 80 LEU A C 1
ATOM 588 O O . LEU A 1 80 ? -0.324 -16.301 -17.112 1.00 83.50 80 LEU A O 1
ATOM 592 N N . GLY A 1 81 ? -0.118 -17.549 -15.248 1.00 62.84 81 GLY A N 1
ATOM 593 C CA . GLY A 1 81 ? 1.103 -18.282 -15.591 1.00 62.84 81 GLY A CA 1
ATOM 594 C C . GLY A 1 81 ? 1.301 -18.529 -17.090 1.00 62.84 81 GLY A C 1
ATOM 595 O O . GLY A 1 81 ? 0.395 -19.002 -17.763 1.00 62.84 81 GLY A O 1
ATOM 596 N N . ALA A 1 82 ? 2.496 -18.195 -17.595 1.00 57.03 82 ALA A N 1
ATOM 597 C CA . ALA A 1 82 ? 3.012 -18.482 -18.939 1.00 57.03 82 ALA A CA 1
ATOM 598 C C . ALA A 1 82 ? 1.972 -18.577 -20.084 1.00 57.03 82 ALA A C 1
ATOM 600 O O . ALA A 1 82 ? 2.064 -19.452 -20.941 1.00 57.03 82 ALA A O 1
ATOM 601 N N . LEU A 1 83 ? 1.045 -17.619 -20.189 1.00 52.78 83 LEU A N 1
ATOM 602 C CA . LEU A 1 83 ? 0.399 -17.304 -21.475 1.00 52.78 83 LEU A CA 1
ATOM 603 C C . LEU A 1 83 ? 1.395 -16.661 -22.467 1.00 52.78 83 LEU A C 1
ATOM 605 O O . LEU A 1 83 ? 1.083 -16.452 -23.637 1.00 52.78 83 LEU A O 1
ATOM 609 N N . VAL A 1 84 ? 2.638 -16.424 -22.030 1.00 49.81 84 VAL A N 1
ATOM 610 C CA . VAL A 1 84 ? 3.773 -15.907 -22.812 1.00 49.81 84 VAL A CA 1
ATOM 611 C C . VAL A 1 84 ? 4.392 -17.005 -23.700 1.00 49.81 84 VAL A C 1
ATOM 613 O O . VAL A 1 84 ? 5.596 -17.238 -23.713 1.00 49.81 84 VAL A O 1
ATOM 616 N N . GLY A 1 85 ? 3.544 -17.725 -24.431 1.00 46.50 85 GLY A N 1
ATOM 617 C CA . GLY A 1 85 ? 3.927 -18.616 -25.535 1.00 46.50 85 GLY A CA 1
ATOM 618 C C . GLY A 1 85 ? 3.101 -18.384 -26.803 1.00 46.50 85 GLY A C 1
ATOM 619 O O . GLY A 1 85 ? 3.524 -18.726 -27.902 1.00 46.50 85 GLY A O 1
ATOM 620 N N . ALA A 1 86 ? 1.941 -17.749 -26.672 1.00 49.16 86 ALA A N 1
ATOM 621 C CA . ALA A 1 86 ? 1.126 -17.260 -27.769 1.00 49.16 86 ALA A CA 1
ATOM 622 C C . ALA A 1 86 ? 0.254 -16.172 -27.145 1.00 49.16 86 ALA A C 1
ATOM 624 O O . ALA A 1 86 ? -0.590 -16.469 -26.313 1.00 49.16 86 ALA A O 1
ATOM 625 N N . THR A 1 87 ? 0.408 -14.894 -27.460 1.00 43.88 87 THR A N 1
ATOM 626 C CA . THR A 1 87 ? -0.224 -14.382 -28.669 1.00 43.88 87 THR A CA 1
ATOM 627 C C . THR A 1 87 ? 0.232 -12.950 -28.942 1.00 43.88 87 THR A C 1
ATOM 629 O O . THR A 1 87 ? 0.090 -12.063 -28.108 1.00 43.88 87 THR A O 1
ATOM 632 N N . SER A 1 88 ? 0.674 -12.705 -30.175 1.00 55.06 88 SER A N 1
ATOM 633 C CA . SER A 1 88 ? 0.337 -11.457 -30.857 1.00 55.06 88 SER A CA 1
ATOM 634 C C . SER A 1 88 ? -1.188 -11.418 -30.993 1.00 55.06 88 SER A C 1
ATOM 636 O O . SER A 1 88 ? -1.724 -11.994 -31.934 1.00 55.06 88 SER A O 1
ATOM 638 N N . VAL A 1 89 ? -1.906 -10.842 -30.026 1.00 46.75 89 VAL A N 1
ATOM 639 C CA . VAL A 1 89 ? -3.326 -10.499 -30.184 1.00 46.75 89 VAL A CA 1
ATOM 640 C C . VAL A 1 89 ? -3.593 -9.151 -29.527 1.00 46.75 89 VAL A C 1
ATOM 642 O O . VAL A 1 89 ? -3.411 -8.964 -28.330 1.00 46.75 89 VAL A O 1
ATOM 645 N N . ALA A 1 90 ? -3.993 -8.229 -30.403 1.00 47.25 90 ALA A N 1
ATOM 646 C CA . ALA A 1 90 ? -4.746 -7.001 -30.204 1.00 47.25 90 ALA A CA 1
ATOM 647 C C . ALA A 1 90 ? -5.060 -6.598 -28.753 1.00 47.25 90 ALA A C 1
ATOM 649 O O . ALA A 1 90 ? -5.910 -7.182 -28.084 1.00 47.25 90 ALA A O 1
ATOM 650 N N . ILE A 1 91 ? -4.457 -5.484 -28.337 1.00 48.12 91 ILE A N 1
ATOM 651 C CA . ILE A 1 91 ? -4.951 -4.674 -27.227 1.00 48.12 91 ILE A CA 1
ATOM 652 C C . ILE A 1 91 ? -6.276 -4.048 -27.683 1.00 48.12 91 ILE A C 1
ATOM 654 O O . ILE A 1 91 ? -6.290 -2.984 -28.302 1.00 48.12 91 ILE A O 1
ATOM 658 N N . GLU A 1 92 ? -7.398 -4.706 -27.407 1.00 52.34 92 GLU A N 1
ATOM 659 C CA . GLU A 1 92 ? -8.699 -4.046 -27.447 1.00 52.34 92 GLU A CA 1
ATOM 660 C C . GLU A 1 92 ? -8.917 -3.359 -26.093 1.00 52.34 92 GLU A C 1
ATOM 662 O O . GLU A 1 92 ? -8.877 -3.986 -25.033 1.00 52.34 92 GLU A O 1
ATOM 667 N N . ARG A 1 93 ? -9.059 -2.028 -26.118 1.00 43.44 93 ARG A N 1
ATOM 668 C CA . ARG A 1 93 ? -9.271 -1.204 -24.921 1.00 43.44 93 ARG A CA 1
ATOM 669 C C . ARG A 1 93 ? -10.520 -1.676 -24.181 1.00 43.44 93 ARG A C 1
ATOM 671 O O . ARG A 1 93 ? -11.633 -1.395 -24.611 1.00 43.44 93 ARG A O 1
ATOM 678 N N . ILE A 1 94 ? -10.339 -2.276 -23.008 1.00 50.59 94 ILE A N 1
ATOM 679 C CA . ILE A 1 94 ? -11.415 -2.411 -22.026 1.00 50.59 94 ILE A CA 1
ATOM 680 C C . ILE A 1 94 ? -11.359 -1.181 -21.121 1.00 50.59 94 ILE A C 1
ATOM 682 O O . ILE A 1 94 ? -10.636 -1.128 -20.130 1.00 50.59 94 ILE A O 1
ATOM 686 N N . GLY A 1 95 ? -12.096 -0.147 -21.512 1.00 45.84 95 GLY A N 1
ATOM 687 C CA . GLY A 1 95 ? -12.259 1.076 -20.736 1.00 45.84 95 GLY A CA 1
ATOM 688 C C . GLY A 1 95 ? -12.982 2.128 -21.564 1.00 45.84 95 GLY A C 1
ATOM 689 O O . GLY A 1 95 ? -12.497 2.481 -22.639 1.00 45.84 95 GLY A O 1
ATOM 690 N N . ARG A 1 96 ? -14.147 2.561 -21.067 1.00 42.47 96 ARG A N 1
ATOM 691 C CA . ARG A 1 96 ? -15.018 3.571 -21.687 1.00 42.47 96 ARG A CA 1
ATOM 692 C C . ARG A 1 96 ? -14.273 4.855 -22.046 1.00 42.47 96 ARG A C 1
ATOM 694 O O . ARG A 1 96 ? -13.391 5.263 -21.257 1.00 42.47 96 ARG A O 1
#

Foldseek 3Di:
DDDQPPDDDDDDDCPVVLVVVVVCVVVVDPDDDDDDDPPPCSVVSVSVSQVVDPPRWDFDCPPPDDPVSVCVSVCVRVVVPPPVPDDPDDPDDPDD

Radius of gyration: 16.28 Å; chains: 1; bounding box: 28×29×47 Å

pLDDT: mean 81.54, std 18.33, range [41.91, 96.25]

Sequence (96 aa):
MSGPVRGGSPFIGRRRELRQISDAWAGGERLVTLLGPGGAGKTRLALEVARGEDGARVCHLEEVETIDDLLAAVGDVLELGALVGATSVAIERIGR

Secondary structure (DSSP, 8-state):
-------SS---S-HHHHHHHHHHHHTT-S-------TTS-HHHHHHHHHHHSTT------TT--SHHHHHHHHHHHTT-TT-TTS----------